Protein AF-A0A699U7Z8-F1 (afdb_monomer_lite)

Structure (mmCIF, N/CA/C/O backbone):
data_AF-A0A699U7Z8-F1
#
_entry.id   AF-A0A699U7Z8-F1
#
loop_
_atom_site.group_PDB
_atom_site.id
_atom_site.type_symbol
_atom_site.label_atom_id
_atom_site.label_alt_id
_atom_site.label_comp_id
_atom_site.label_asym_id
_atom_site.label_entity_id
_atom_site.label_seq_id
_atom_site.pdbx_PDB_ins_code
_atom_site.Cartn_x
_atom_site.Cartn_y
_atom_site.Cartn_z
_atom_site.occupancy
_atom_site.B_iso_or_equiv
_atom_site.auth_seq_id
_atom_site.auth_comp_id
_atom_site.auth_asym_id
_atom_site.auth_atom_id
_atom_site.pdbx_PDB_model_num
ATOM 1 N N . HIS A 1 1 ? 4.179 8.810 2.836 1.00 80.69 1 HIS A N 1
ATOM 2 C CA . HIS A 1 1 ? 3.093 8.204 3.617 1.00 80.69 1 HIS A CA 1
ATOM 3 C C . HIS A 1 1 ? 2.080 7.678 2.625 1.00 80.69 1 HIS A C 1
ATOM 5 O O . HIS A 1 1 ? 2.051 8.159 1.493 1.00 80.69 1 HIS A O 1
ATOM 11 N N . SER A 1 2 ? 1.276 6.717 3.046 1.00 89.12 2 SER A N 1
ATOM 12 C CA . SER A 1 2 ? 0.183 6.155 2.263 1.00 89.12 2 SER A CA 1
ATOM 13 C C . SER A 1 2 ? -1.069 6.125 3.125 1.00 89.12 2 SER A C 1
ATOM 15 O O . SER A 1 2 ? -0.979 5.774 4.296 1.00 89.12 2 SER A O 1
ATOM 17 N N . CYS A 1 3 ? -2.210 6.544 2.578 1.00 92.62 3 CYS A N 1
ATOM 18 C CA . CYS A 1 3 ? -3.470 6.637 3.311 1.00 92.62 3 CYS A CA 1
ATOM 19 C C . CYS A 1 3 ? -4.625 6.153 2.429 1.00 92.62 3 CYS A C 1
ATOM 21 O O . CYS A 1 3 ? -4.744 6.586 1.283 1.00 92.62 3 CYS A O 1
ATOM 23 N N . VAL A 1 4 ? -5.459 5.260 2.961 1.00 94.38 4 VAL A N 1
ATOM 24 C CA . VAL A 1 4 ? -6.633 4.690 2.281 1.00 94.38 4 VAL A CA 1
ATOM 25 C C . VAL A 1 4 ? -7.863 4.746 3.177 1.00 94.38 4 VAL A C 1
ATOM 27 O O . VAL A 1 4 ? -7.756 4.769 4.402 1.00 94.38 4 VAL A O 1
ATOM 30 N N . VAL A 1 5 ? -9.039 4.715 2.553 1.00 94.25 5 VAL A N 1
ATOM 31 C CA . VAL A 1 5 ? -10.313 4.491 3.242 1.00 94.25 5 VAL A CA 1
ATOM 32 C C . VAL A 1 5 ? -10.587 2.988 3.293 1.00 94.25 5 VAL A C 1
ATOM 34 O O . VAL A 1 5 ? -10.509 2.313 2.263 1.00 94.25 5 VAL A O 1
ATOM 37 N N . ILE A 1 6 ? -10.906 2.459 4.474 1.00 93.88 6 ILE A N 1
ATOM 38 C CA . ILE A 1 6 ? -11.304 1.064 4.694 1.00 93.88 6 ILE A CA 1
ATOM 39 C C . ILE A 1 6 ? -12.564 1.052 5.559 1.00 93.88 6 ILE A C 1
ATOM 41 O O . ILE A 1 6 ? -12.511 1.397 6.739 1.00 93.88 6 ILE A O 1
ATOM 45 N N . GLY A 1 7 ? -13.704 0.670 4.975 1.00 90.50 7 GLY A N 1
ATOM 46 C CA . GLY A 1 7 ? -14.997 0.876 5.630 1.00 90.50 7 GLY A CA 1
ATOM 47 C C . GLY A 1 7 ? -15.232 2.372 5.857 1.00 90.50 7 GLY A C 1
ATOM 48 O O . GLY A 1 7 ? -15.160 3.149 4.910 1.00 90.50 7 GLY A O 1
ATOM 49 N N . GLU A 1 8 ? -15.447 2.775 7.109 1.00 89.50 8 GLU A N 1
ATOM 50 C CA . GLU A 1 8 ? -15.551 4.193 7.506 1.00 89.50 8 GLU A CA 1
ATOM 51 C C . GLU A 1 8 ? -14.269 4.735 8.158 1.00 89.50 8 GLU A C 1
ATOM 53 O O . GLU A 1 8 ? -14.247 5.837 8.707 1.00 89.50 8 GLU A O 1
ATOM 58 N N . CYS A 1 9 ? -13.190 3.955 8.121 1.00 93.88 9 CYS A N 1
ATOM 59 C CA . CYS A 1 9 ? -11.928 4.293 8.758 1.00 93.88 9 CYS A CA 1
ATOM 60 C C . CYS A 1 9 ? -10.931 4.848 7.734 1.00 93.88 9 CYS A C 1
ATOM 62 O O . CYS A 1 9 ? -10.865 4.378 6.596 1.00 93.88 9 CYS A O 1
ATOM 64 N N . LEU A 1 10 ? -10.082 5.781 8.163 1.00 96.00 10 LEU A N 1
ATOM 65 C CA . LEU A 1 10 ? -8.832 6.084 7.463 1.00 96.00 10 LEU A CA 1
ATOM 66 C C . LEU A 1 10 ? -7.727 5.200 8.022 1.00 96.00 10 LEU A C 1
ATOM 68 O O . LEU A 1 10 ? -7.583 5.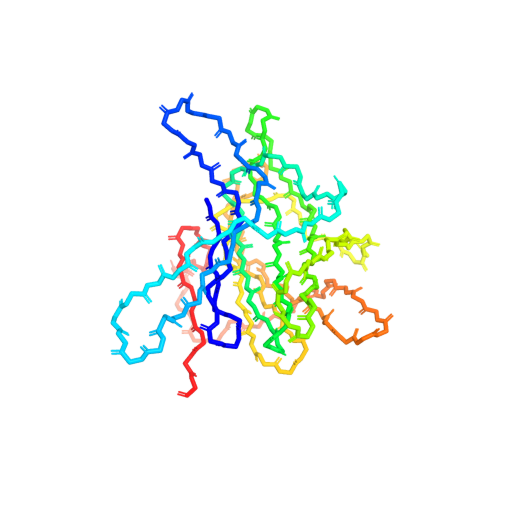106 9.237 1.00 96.00 10 LEU A O 1
ATOM 72 N N . VAL A 1 11 ? -6.930 4.594 7.149 1.00 96.50 11 VAL A N 1
ATOM 73 C CA . VAL A 1 11 ? -5.752 3.813 7.533 1.00 96.50 11 VAL A CA 1
ATOM 74 C C . VAL A 1 11 ? -4.528 4.432 6.886 1.00 96.50 11 VAL A C 1
ATOM 76 O O . VAL A 1 11 ? -4.463 4.551 5.663 1.00 96.50 11 VAL A O 1
ATOM 79 N N . LEU A 1 12 ? -3.570 4.833 7.719 1.00 95.38 12 LEU A N 1
ATOM 80 C CA . LEU A 1 12 ? -2.327 5.474 7.317 1.00 95.38 12 LEU A CA 1
ATOM 81 C C . LEU A 1 12 ? -1.144 4.573 7.656 1.00 95.38 12 LEU A C 1
ATOM 83 O O . LEU A 1 12 ? -1.053 4.056 8.765 1.00 95.38 12 LEU A O 1
ATOM 87 N N . PHE A 1 13 ? -0.217 4.440 6.714 1.00 93.50 13 PHE A N 1
ATOM 88 C CA . PHE A 1 13 ? 1.056 3.765 6.919 1.00 93.50 13 PHE A CA 1
ATOM 89 C C . PHE A 1 13 ? 2.231 4.687 6.591 1.00 93.50 13 PHE A C 1
ATOM 91 O O . PHE A 1 13 ? 2.277 5.324 5.525 1.00 93.50 13 PHE A O 1
ATOM 98 N N . GLY A 1 14 ? 3.192 4.707 7.513 1.00 91.81 14 GLY A N 1
ATOM 99 C CA . GLY A 1 14 ? 4.496 5.327 7.359 1.00 91.81 14 GLY A CA 1
ATOM 100 C C . GLY A 1 14 ? 4.456 6.809 6.990 1.00 91.81 14 GLY A C 1
ATOM 101 O O . GLY A 1 14 ? 3.499 7.541 7.230 1.00 91.81 14 GLY A O 1
ATOM 102 N N . GLY A 1 15 ? 5.530 7.285 6.365 1.00 88.69 15 GLY A N 1
ATOM 103 C CA . GLY A 1 15 ? 5.735 8.711 6.126 1.00 88.69 15 GLY A CA 1
ATOM 104 C C . GLY A 1 15 ? 7.134 9.148 6.497 1.00 88.69 15 GLY A C 1
ATOM 105 O O . GLY A 1 15 ? 8.004 8.317 6.728 1.00 88.69 15 GLY A O 1
ATOM 106 N N . ILE A 1 16 ? 7.345 10.458 6.498 1.00 88.88 16 ILE A N 1
ATOM 107 C CA . ILE A 1 16 ? 8.593 11.074 6.934 1.00 88.88 16 ILE A CA 1
ATOM 108 C C . ILE A 1 16 ? 8.206 12.095 7.995 1.00 88.88 16 ILE A C 1
ATOM 110 O O . ILE A 1 16 ? 7.324 12.920 7.749 1.00 88.88 16 ILE A O 1
ATOM 114 N N . ASN A 1 17 ? 8.817 12.008 9.170 1.00 90.06 17 ASN A N 1
ATOM 115 C CA . ASN A 1 17 ? 8.566 12.955 10.251 1.00 90.06 17 ASN A CA 1
ATOM 116 C C . ASN A 1 17 ? 9.386 14.254 10.070 1.00 90.06 17 ASN A C 1
ATOM 118 O O . ASN A 1 17 ? 10.141 14.421 9.109 1.00 90.06 17 ASN A O 1
ATOM 122 N N . ASN A 1 18 ? 9.259 15.188 11.012 1.00 91.50 18 ASN A N 1
ATOM 123 C CA . ASN A 1 18 ? 9.968 16.473 10.990 1.00 91.50 18 ASN A CA 1
ATOM 124 C C . ASN A 1 18 ? 11.500 16.363 11.124 1.00 91.50 18 ASN A C 1
ATOM 126 O O . ASN A 1 18 ? 12.190 17.350 10.883 1.00 91.50 18 ASN A O 1
ATOM 130 N N . THR A 1 19 ? 12.038 15.195 11.487 1.00 92.38 19 THR A N 1
ATOM 131 C CA . THR A 1 19 ? 13.484 14.933 11.547 1.00 92.38 19 THR A CA 1
ATOM 132 C C . THR A 1 19 ? 14.005 14.194 10.313 1.00 92.38 19 THR A C 1
ATOM 134 O O . THR A 1 19 ? 15.187 13.867 10.243 1.00 92.38 19 THR A O 1
ATOM 137 N N . GLY A 1 20 ? 13.151 13.950 9.313 1.00 86.56 20 GLY A N 1
ATOM 138 C CA . GLY A 1 20 ? 13.533 13.255 8.084 1.00 86.56 20 GLY A CA 1
ATOM 139 C C . GLY A 1 20 ? 13.591 11.731 8.223 1.00 86.56 20 GLY A C 1
ATOM 140 O O . GLY A 1 20 ? 14.066 11.059 7.306 1.00 86.56 20 GLY A O 1
ATOM 141 N N . ILE A 1 21 ? 13.117 11.174 9.341 1.00 87.31 21 ILE A N 1
ATOM 142 C CA . ILE A 1 21 ? 13.110 9.731 9.586 1.00 87.31 21 ILE A CA 1
ATOM 143 C C . ILE A 1 21 ? 11.871 9.117 8.934 1.00 87.31 21 ILE A C 1
ATOM 145 O O . ILE A 1 21 ? 10.747 9.594 9.119 1.00 87.31 21 ILE A O 1
ATOM 149 N N . TYR A 1 22 ? 12.096 8.052 8.164 1.00 87.81 22 TYR A N 1
ATOM 150 C CA . TYR A 1 22 ? 11.025 7.239 7.604 1.00 87.81 22 TYR A CA 1
ATOM 151 C C . TYR A 1 22 ? 10.351 6.436 8.712 1.00 87.81 22 TYR A C 1
ATOM 153 O O . TYR A 1 22 ? 11.016 5.736 9.473 1.00 87.81 22 TYR A O 1
ATOM 161 N N . GLN A 1 23 ? 9.030 6.520 8.766 1.00 90.75 23 GLN A N 1
ATOM 162 C CA . GLN A 1 23 ? 8.205 5.789 9.716 1.00 90.75 23 GLN A CA 1
ATOM 163 C C . GLN A 1 23 ? 7.654 4.508 9.073 1.00 90.75 23 GLN A C 1
ATOM 165 O O . GLN A 1 23 ? 7.421 4.474 7.863 1.00 90.75 23 GLN A O 1
ATOM 170 N N . ASN A 1 24 ? 7.422 3.478 9.883 1.00 90.62 24 ASN A N 1
ATOM 171 C CA . ASN A 1 24 ? 6.740 2.229 9.516 1.00 90.62 24 ASN A CA 1
ATOM 172 C C . ASN A 1 24 ? 5.579 1.906 10.474 1.00 90.62 24 ASN A C 1
ATOM 174 O O . ASN A 1 24 ? 5.150 0.760 10.589 1.00 90.62 24 ASN A O 1
ATOM 178 N N . ASP A 1 25 ? 5.092 2.911 11.196 1.00 92.75 25 ASP A N 1
ATOM 179 C CA . ASP A 1 25 ?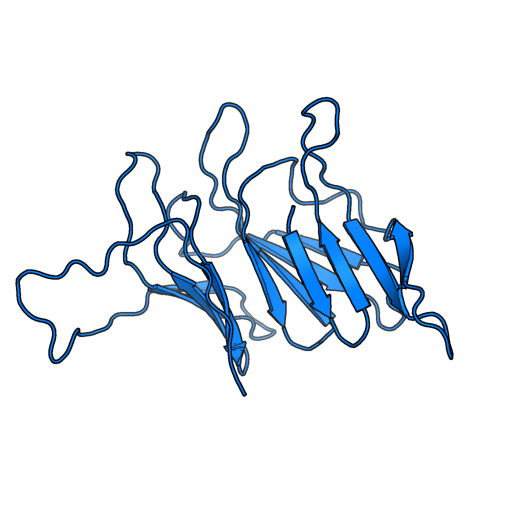 3.918 2.796 12.043 1.00 92.75 25 ASP A CA 1
ATOM 180 C C . ASP A 1 25 ? 2.633 2.787 11.206 1.00 92.75 25 ASP A C 1
ATOM 182 O O . ASP A 1 25 ? 2.575 3.266 10.069 1.00 92.75 25 ASP A O 1
ATOM 186 N N . THR A 1 26 ? 1.586 2.193 11.776 1.00 95.19 26 THR A N 1
ATOM 187 C CA . THR A 1 26 ? 0.252 2.149 11.176 1.00 95.19 26 THR A CA 1
ATOM 188 C C . THR A 1 26 ? -0.724 2.867 12.094 1.00 95.19 26 THR A C 1
ATOM 190 O O . THR A 1 26 ? -0.804 2.569 13.284 1.00 95.19 26 THR A O 1
ATOM 193 N N . TRP A 1 27 ? -1.479 3.805 11.541 1.00 96.56 27 TRP A N 1
ATOM 194 C CA . TRP A 1 27 ? -2.471 4.598 12.254 1.00 96.56 27 TRP A CA 1
ATOM 195 C C . TRP A 1 27 ? -3.853 4.345 11.677 1.00 96.56 27 TRP A C 1
ATOM 197 O O . TRP A 1 27 ? -4.006 4.125 10.475 1.00 96.56 27 TRP A O 1
ATOM 207 N N . ILE A 1 28 ? -4.865 4.424 12.534 1.00 97.12 28 ILE A N 1
ATOM 208 C CA . ILE A 1 28 ? -6.263 4.368 12.126 1.00 97.12 28 ILE A CA 1
ATOM 209 C C . ILE A 1 28 ? -7.021 5.571 12.679 1.00 97.12 28 ILE A C 1
ATOM 211 O O . ILE A 1 28 ? -6.832 5.951 13.837 1.00 97.12 28 ILE A O 1
ATOM 215 N N . ALA A 1 29 ? -7.871 6.168 11.847 1.00 97.06 29 ALA A N 1
ATOM 216 C CA . ALA A 1 29 ? -8.780 7.237 12.229 1.00 97.06 29 ALA A CA 1
ATOM 217 C C . ALA A 1 29 ? -10.227 6.793 12.050 1.00 97.06 29 ALA A C 1
ATOM 219 O O . ALA A 1 29 ? -10.581 6.260 10.997 1.00 97.06 29 ALA A O 1
ATOM 220 N N . GLN A 1 30 ? -11.061 7.056 13.052 1.00 94.50 30 GLN A N 1
ATOM 221 C CA . GLN A 1 30 ? -12.500 6.796 13.002 1.00 94.50 30 GLN A CA 1
ATOM 222 C C . GLN A 1 30 ? -13.275 8.092 13.265 1.00 94.50 30 GLN A C 1
ATOM 224 O O . GLN A 1 30 ? -12.836 8.896 14.096 1.00 94.50 30 GLN A O 1
ATOM 229 N N . PRO A 1 31 ? -14.404 8.328 12.577 1.00 93.38 31 PRO A N 1
ATOM 230 C CA . PRO A 1 31 ? -15.247 9.482 12.855 1.00 93.38 31 PRO A CA 1
ATOM 231 C C . PRO A 1 31 ? -15.860 9.361 14.254 1.00 93.38 31 PRO A C 1
ATOM 233 O O . PRO A 1 31 ? -16.403 8.321 14.625 1.00 93.38 31 PRO A O 1
ATOM 236 N N . ALA A 1 32 ? -15.785 10.431 15.042 1.00 91.69 32 ALA A N 1
ATOM 237 C CA . ALA A 1 32 ? -16.500 10.505 16.308 1.00 91.69 32 ALA A CA 1
ATOM 238 C C . ALA A 1 32 ? -17.988 10.784 16.056 1.00 91.69 32 ALA A C 1
ATOM 240 O O . ALA A 1 32 ? -18.347 11.695 15.304 1.00 91.69 32 ALA A O 1
ATOM 241 N N . THR A 1 33 ? -18.852 10.018 16.722 1.00 90.88 33 THR A N 1
ATOM 242 C CA . THR A 1 33 ? -20.310 10.061 16.558 1.00 90.88 33 THR A CA 1
ATOM 243 C C . THR A 1 33 ? -20.861 11.484 16.648 1.00 90.88 33 THR A C 1
ATOM 245 O O . THR A 1 33 ? -20.605 12.185 17.624 1.00 90.88 33 THR A O 1
ATOM 248 N N . ASN A 1 34 ? -21.662 11.891 15.658 1.00 89.25 34 ASN A N 1
ATOM 249 C CA . ASN A 1 34 ? -22.318 13.206 15.585 1.00 89.25 34 ASN A CA 1
ATOM 250 C C . ASN A 1 34 ? -21.367 14.416 15.622 1.00 89.25 34 ASN A C 1
ATOM 252 O O . ASN A 1 34 ? -21.767 15.510 16.019 1.00 89.25 34 ASN A O 1
ATOM 256 N N . THR A 1 35 ? -20.113 14.248 15.204 1.00 91.94 35 THR A N 1
ATOM 257 C CA . THR A 1 35 ? -19.152 15.351 15.093 1.00 91.94 35 THR A CA 1
ATOM 258 C C . THR A 1 35 ? -18.400 15.283 13.768 1.00 91.94 35 THR A C 1
ATOM 260 O O . THR A 1 35 ? -18.464 14.292 13.047 1.00 91.94 35 THR A O 1
ATOM 263 N N . THR A 1 36 ? -17.638 16.329 13.460 1.00 91.25 36 THR A N 1
ATOM 264 C CA . THR A 1 36 ? -16.689 16.346 12.337 1.00 91.25 36 THR A CA 1
ATOM 265 C C . THR A 1 36 ? -15.282 15.899 12.751 1.00 91.25 36 THR A C 1
ATOM 267 O O . THR A 1 36 ? -14.323 16.132 12.017 1.00 91.25 36 THR A O 1
ATOM 270 N N . LEU A 1 37 ? -15.121 15.333 13.953 1.00 94.81 37 LEU A N 1
ATOM 271 C CA . LEU A 1 37 ? -13.819 14.959 14.497 1.00 94.81 37 LEU A CA 1
ATOM 272 C C . LEU A 1 37 ? -13.411 13.558 14.032 1.00 94.81 37 LEU A C 1
ATOM 274 O O . LEU A 1 37 ? -14.210 12.624 14.061 1.00 94.81 37 LEU A O 1
ATOM 278 N N . LEU A 1 38 ? -12.135 13.413 13.671 1.00 95.06 38 LEU A N 1
ATOM 279 C CA . LEU A 1 38 ? -11.487 12.124 13.443 1.00 95.06 38 LEU A CA 1
ATOM 280 C C . LEU A 1 38 ? -10.623 11.773 14.654 1.00 95.06 38 LEU A C 1
ATOM 282 O O . LEU A 1 38 ? -9.723 12.528 15.025 1.00 95.06 38 LEU A O 1
ATOM 286 N N . LEU A 1 39 ? -10.888 10.617 15.253 1.00 95.69 39 LEU A N 1
ATOM 287 C CA . LEU A 1 39 ? -10.121 10.083 16.371 1.00 95.69 39 LEU A CA 1
ATOM 288 C C . LEU A 1 39 ? -9.013 9.187 15.833 1.00 95.69 39 LEU A C 1
ATOM 290 O O . LEU A 1 39 ? -9.269 8.059 15.414 1.00 95.69 39 LEU A O 1
ATOM 294 N N . TRP A 1 40 ? -7.790 9.710 15.836 1.00 97.25 40 TRP A N 1
ATOM 295 C CA . TRP A 1 40 ? -6.594 8.978 15.434 1.00 97.25 40 TRP A CA 1
ATOM 296 C C . TRP A 1 40 ? -6.037 8.166 16.597 1.00 97.25 40 TRP A C 1
ATOM 298 O O . TRP A 1 40 ? -5.905 8.669 17.713 1.00 97.25 40 TRP A O 1
ATOM 308 N N . ARG A 1 41 ? -5.641 6.927 16.317 1.00 96.94 41 ARG A N 1
ATOM 309 C CA . ARG A 1 41 ? -4.873 6.095 17.244 1.00 96.94 41 ARG A CA 1
ATOM 310 C C . ARG A 1 41 ? -3.849 5.253 16.502 1.00 96.94 41 ARG A C 1
ATOM 312 O O . ARG A 1 41 ? -4.050 4.899 15.338 1.00 96.94 41 ARG A O 1
ATOM 319 N N . LEU A 1 42 ? -2.777 4.905 17.206 1.00 96.75 42 LEU A N 1
ATOM 320 C CA . LEU A 1 42 ? -1.841 3.894 16.740 1.00 96.75 42 LEU A CA 1
ATOM 321 C C . LEU A 1 42 ? -2.584 2.552 16.655 1.00 96.75 42 LEU A C 1
ATOM 323 O O . LEU A 1 42 ? -3.309 2.176 17.583 1.00 96.75 42 LEU A O 1
ATOM 327 N N . LEU A 1 43 ? -2.461 1.869 15.521 1.00 96.56 43 LEU A N 1
ATOM 328 C CA . LEU A 1 43 ? -3.024 0.539 15.336 1.00 96.56 43 LEU A CA 1
ATOM 329 C C . LEU A 1 43 ? -2.078 -0.485 15.964 1.00 96.56 43 LEU A C 1
ATOM 331 O O . LEU A 1 43 ? -0.875 -0.449 15.710 1.00 96.56 43 LEU A O 1
ATOM 335 N N . ASP A 1 44 ? -2.625 -1.408 16.751 1.00 95.50 44 ASP A N 1
ATOM 336 C CA . ASP A 1 44 ? -1.853 -2.540 17.251 1.00 95.50 44 ASP A CA 1
ATOM 337 C C . ASP A 1 44 ? -1.542 -3.488 16.085 1.00 95.50 44 ASP A C 1
ATOM 339 O O . ASP A 1 44 ? -2.450 -4.064 15.478 1.00 95.50 44 ASP A O 1
ATOM 343 N N . VAL A 1 45 ? -0.266 -3.589 15.718 1.00 94.44 45 VAL A N 1
ATOM 344 C CA . VAL A 1 45 ? 0.207 -4.427 14.615 1.00 94.44 45 VAL A CA 1
ATOM 345 C C . VAL A 1 45 ? 1.327 -5.340 15.086 1.00 94.44 45 VAL A C 1
ATOM 347 O O . VAL A 1 45 ? 2.147 -4.972 15.926 1.00 94.44 45 VAL A O 1
ATOM 350 N N . CYS A 1 46 ? 1.380 -6.548 14.521 1.00 84.62 46 CYS A N 1
ATOM 351 C CA . CYS A 1 46 ? 2.457 -7.488 14.816 1.00 84.62 46 CYS A CA 1
ATOM 352 C C . CYS A 1 46 ? 3.845 -6.888 14.485 1.00 84.62 46 CYS A C 1
ATOM 354 O O . CYS A 1 46 ? 3.948 -6.065 13.575 1.00 84.62 46 CYS A O 1
ATOM 356 N N . PRO A 1 47 ? 4.934 -7.347 15.140 1.00 81.69 47 PRO A N 1
ATOM 357 C CA . PRO A 1 47 ? 6.285 -6.815 14.911 1.00 81.69 47 PRO A CA 1
ATOM 358 C C . PRO A 1 47 ? 6.799 -6.959 13.473 1.00 81.69 47 PRO A C 1
ATOM 360 O O . PRO A 1 47 ? 7.694 -6.228 13.056 1.00 81.69 47 PRO A O 1
ATOM 363 N N . LEU A 1 48 ? 6.258 -7.920 12.720 1.00 87.44 48 LEU A N 1
ATOM 364 C CA . LEU A 1 48 ? 6.527 -8.052 11.296 1.00 87.44 48 LEU A CA 1
ATOM 365 C C . LEU A 1 48 ? 5.696 -7.010 10.545 1.00 87.44 48 LEU A C 1
ATOM 367 O O . LEU A 1 48 ? 4.478 -7.140 10.468 1.00 87.44 48 LEU A O 1
ATOM 371 N N . ALA A 1 49 ? 6.361 -6.003 9.988 1.00 86.06 49 ALA A N 1
ATOM 372 C CA . ALA A 1 49 ? 5.754 -4.918 9.227 1.00 86.06 49 ALA A CA 1
ATOM 373 C C . ALA A 1 49 ? 6.660 -4.537 8.043 1.00 86.06 49 ALA A C 1
ATOM 375 O O . ALA A 1 49 ? 7.856 -4.860 8.069 1.00 86.06 49 ALA A O 1
ATOM 376 N N . PRO A 1 50 ? 6.128 -3.839 7.021 1.00 87.56 50 PRO A N 1
ATOM 377 C CA . PRO A 1 50 ? 6.953 -3.327 5.941 1.00 87.56 50 PRO A CA 1
ATOM 378 C C . PRO A 1 50 ? 8.057 -2.421 6.513 1.00 87.56 50 PRO A C 1
ATOM 380 O O . PRO A 1 50 ? 7.801 -1.673 7.467 1.00 87.56 50 PRO A O 1
ATOM 383 N N . PRO A 1 51 ? 9.294 -2.478 5.996 1.00 83.12 51 PRO A N 1
ATOM 384 C CA . PRO A 1 51 ? 10.360 -1.646 6.534 1.00 83.12 51 PRO A CA 1
ATOM 385 C C . PRO A 1 51 ? 10.165 -0.155 6.195 1.00 83.12 51 PRO A C 1
ATOM 387 O O . PRO A 1 51 ? 9.290 0.244 5.428 1.00 83.12 51 PRO A O 1
ATOM 390 N N . THR A 1 52 ? 10.975 0.704 6.813 1.00 73.00 52 THR A N 1
ATOM 391 C CA . THR A 1 52 ? 10.827 2.165 6.757 1.00 73.00 52 THR A CA 1
ATOM 392 C C . THR A 1 52 ? 11.260 2.746 5.408 1.00 73.00 52 THR A C 1
ATOM 394 O O . THR A 1 52 ? 12.425 3.094 5.200 1.00 73.00 52 THR A O 1
ATOM 397 N N . TYR A 1 53 ? 10.312 2.901 4.481 1.00 74.25 53 TYR A N 1
ATOM 398 C CA . TYR A 1 53 ? 10.595 3.376 3.123 1.00 74.25 53 TYR A CA 1
ATOM 399 C C . TYR A 1 53 ? 9.674 4.510 2.656 1.00 74.25 53 TYR A C 1
ATOM 401 O O . TYR A 1 53 ? 8.593 4.754 3.191 1.00 74.25 53 TYR A O 1
ATOM 409 N N . GLY A 1 54 ? 10.122 5.242 1.636 1.00 67.81 54 GLY A N 1
ATOM 410 C CA . GLY A 1 54 ? 9.389 6.338 1.007 1.00 67.81 54 GLY A CA 1
ATOM 411 C C . GLY A 1 54 ? 8.735 5.945 -0.315 1.00 67.81 54 GLY A C 1
ATOM 412 O O . GLY A 1 54 ? 9.002 4.888 -0.875 1.00 67.81 54 GLY A O 1
ATOM 413 N N . ALA A 1 55 ? 7.913 6.847 -0.860 1.00 61.31 55 ALA A N 1
ATOM 414 C CA . ALA A 1 55 ? 7.367 6.771 -2.224 1.00 61.31 55 ALA A CA 1
ATOM 415 C C . ALA A 1 55 ? 6.627 5.465 -2.595 1.00 61.31 55 ALA A C 1
ATOM 417 O O . ALA A 1 55 ? 6.563 5.112 -3.774 1.00 61.31 55 ALA A O 1
ATOM 418 N N . HIS A 1 56 ? 6.081 4.767 -1.601 1.00 73.62 56 HIS A N 1
ATOM 419 C CA . HIS A 1 56 ? 5.194 3.624 -1.778 1.00 73.62 56 HIS A CA 1
ATOM 420 C C . HIS A 1 56 ? 3.775 4.099 -2.139 1.00 73.62 56 HIS A C 1
ATOM 422 O O . HIS A 1 56 ? 3.331 5.154 -1.671 1.00 73.62 56 HIS A O 1
ATOM 428 N N . ALA A 1 57 ? 3.078 3.329 -2.975 1.00 82.06 57 ALA A N 1
ATOM 429 C CA . ALA A 1 57 ? 1.669 3.548 -3.294 1.00 82.06 57 ALA A CA 1
ATOM 430 C C . ALA A 1 57 ? 0.815 2.478 -2.609 1.00 82.06 57 ALA A C 1
ATOM 432 O O . ALA A 1 57 ? 1.233 1.324 -2.481 1.00 82.06 57 ALA A O 1
ATOM 433 N N . CYS A 1 58 ? -0.390 2.860 -2.191 1.00 90.44 58 CYS A N 1
ATOM 434 C CA . CYS A 1 58 ? -1.314 1.974 -1.504 1.00 90.44 58 CYS A CA 1
ATOM 435 C C . CYS A 1 58 ? -2.695 1.964 -2.149 1.00 90.44 58 CYS A C 1
ATOM 437 O O . CYS A 1 58 ? -3.120 2.939 -2.767 1.00 90.44 58 CYS A O 1
ATOM 439 N N . SER A 1 59 ? -3.428 0.883 -1.922 1.00 92.12 59 SER A N 1
ATOM 440 C CA . SER A 1 59 ? -4.853 0.811 -2.223 1.00 92.12 59 SER A CA 1
ATOM 441 C C . SER A 1 59 ? -5.570 -0.004 -1.156 1.00 92.12 59 SER A C 1
ATOM 443 O O . SER A 1 59 ? -4.949 -0.826 -0.481 1.00 92.12 59 SER A O 1
ATOM 445 N N . SER A 1 60 ? -6.867 0.220 -0.988 1.00 91.69 60 SER A N 1
ATOM 446 C CA . SER A 1 60 ? -7.717 -0.639 -0.173 1.00 91.69 60 SER A CA 1
ATOM 447 C C . SER A 1 60 ? -8.581 -1.523 -1.053 1.00 91.69 60 SER A C 1
ATOM 449 O O . SER A 1 60 ? -8.912 -1.185 -2.188 1.00 91.69 60 SER A O 1
ATOM 451 N N . PHE A 1 61 ? -8.946 -2.675 -0.516 1.00 87.94 61 PHE A N 1
ATOM 452 C CA . PHE A 1 61 ? -9.906 -3.580 -1.125 1.00 87.94 61 PHE A CA 1
ATOM 453 C C . PHE A 1 61 ? -10.744 -4.228 -0.024 1.00 87.94 61 PHE A C 1
ATOM 455 O O . PHE A 1 61 ? -10.373 -4.157 1.145 1.00 87.94 61 PHE A O 1
ATOM 462 N N . ASP A 1 62 ? -11.908 -4.765 -0.405 1.00 85.69 62 ASP A N 1
ATOM 463 C CA . ASP A 1 62 ? -12.859 -5.516 0.437 1.00 85.69 62 ASP A CA 1
ATOM 464 C C . ASP A 1 62 ? -13.243 -4.933 1.811 1.00 85.69 62 ASP A C 1
ATOM 466 O O . ASP A 1 62 ? -13.759 -5.648 2.670 1.00 85.69 62 ASP A O 1
ATOM 470 N N . ASN A 1 63 ? -13.044 -3.627 2.008 1.00 87.88 63 ASN A N 1
ATOM 471 C CA . ASN A 1 63 ? -13.302 -2.912 3.259 1.00 87.88 63 ASN A CA 1
ATOM 472 C C . ASN A 1 63 ? -12.586 -3.492 4.489 1.00 87.88 63 ASN A C 1
ATOM 474 O O . ASN A 1 63 ? -12.985 -3.190 5.614 1.00 87.88 63 ASN A O 1
ATOM 478 N N . ARG A 1 64 ? -11.527 -4.295 4.309 1.00 90.44 64 ARG A N 1
ATOM 479 C CA . ARG A 1 64 ? -10.761 -4.877 5.426 1.00 90.44 64 ARG A CA 1
ATOM 480 C C . ARG A 1 64 ? -9.261 -4.911 5.203 1.00 90.44 64 ARG A C 1
ATOM 482 O O . ARG A 1 64 ? -8.518 -5.113 6.166 1.00 90.44 64 ARG A O 1
ATOM 489 N N . ARG A 1 65 ? -8.802 -4.741 3.964 1.00 92.56 65 ARG A N 1
ATOM 490 C CA . ARG A 1 65 ? -7.392 -4.912 3.627 1.00 92.56 65 ARG A CA 1
ATOM 491 C C . ARG A 1 65 ? -6.804 -3.699 2.927 1.00 92.56 65 ARG A C 1
ATOM 493 O O . ARG A 1 65 ? -7.434 -3.070 2.077 1.00 92.56 65 ARG A O 1
ATOM 500 N N . MET A 1 66 ? -5.562 -3.396 3.289 1.00 93.75 66 MET A N 1
ATOM 501 C CA . MET A 1 66 ? -4.711 -2.420 2.610 1.00 93.75 66 MET A CA 1
ATOM 502 C C . MET A 1 66 ? -3.591 -3.179 1.915 1.00 93.75 66 MET A C 1
ATOM 504 O O . MET A 1 66 ? -2.944 -4.018 2.531 1.00 93.75 66 MET A O 1
ATOM 508 N N . ILE A 1 67 ? -3.340 -2.868 0.651 1.00 92.88 67 ILE A N 1
ATOM 509 C CA . ILE A 1 67 ? -2.142 -3.300 -0.059 1.00 92.88 67 ILE A CA 1
ATOM 510 C C . ILE A 1 67 ? -1.186 -2.123 -0.195 1.00 92.88 67 ILE A C 1
ATOM 512 O O . ILE A 1 67 ? -1.603 -1.010 -0.521 1.00 92.88 67 ILE A O 1
ATOM 516 N N . ILE A 1 68 ? 0.095 -2.391 0.027 1.00 92.12 68 ILE A N 1
ATOM 517 C CA . ILE A 1 68 ? 1.207 -1.495 -0.264 1.00 92.12 68 ILE A CA 1
ATOM 518 C C . ILE A 1 68 ? 2.159 -2.230 -1.196 1.00 92.12 68 ILE A C 1
ATOM 520 O O . ILE A 1 68 ? 2.484 -3.398 -0.981 1.00 92.12 68 ILE A O 1
ATOM 524 N N . HIS A 1 69 ? 2.608 -1.539 -2.234 1.00 91.31 69 HIS A N 1
ATOM 525 C CA . HIS A 1 69 ? 3.795 -1.944 -2.970 1.00 91.31 69 HIS A CA 1
ATOM 526 C C . HIS A 1 69 ? 4.911 -0.961 -2.614 1.00 91.31 69 HIS A C 1
ATOM 528 O O . HIS A 1 69 ? 4.654 0.233 -2.422 1.00 91.31 69 HIS A O 1
ATOM 534 N N . GLU A 1 70 ? 6.133 -1.457 -2.451 1.00 83.62 70 GLU A N 1
ATOM 535 C CA . GLU A 1 70 ? 7.240 -0.624 -1.999 1.00 83.62 70 GLU A CA 1
ATOM 536 C C . GLU A 1 70 ? 7.732 0.341 -3.079 1.00 83.62 70 GLU A C 1
ATOM 538 O O . GLU A 1 70 ? 7.577 0.122 -4.281 1.00 83.62 70 GLU A O 1
ATOM 543 N N . GLY A 1 71 ? 8.309 1.455 -2.635 1.00 80.94 71 GLY A N 1
ATOM 544 C CA . GLY A 1 71 ? 8.808 2.514 -3.505 1.00 80.94 71 GLY A CA 1
ATOM 545 C C . GLY A 1 71 ? 10.322 2.644 -3.437 1.00 80.94 71 GLY A C 1
ATOM 546 O O . GLY A 1 71 ? 11.068 1.916 -4.087 1.00 80.94 71 GLY A O 1
ATOM 547 N N . ILE A 1 72 ? 10.780 3.633 -2.672 1.00 81.00 72 ILE A N 1
ATOM 548 C CA . ILE A 1 72 ? 12.187 4.010 -2.536 1.00 81.00 72 ILE A CA 1
ATOM 549 C C . ILE A 1 72 ? 12.629 3.786 -1.091 1.00 81.00 72 ILE A C 1
ATOM 551 O O . ILE A 1 72 ? 12.212 4.513 -0.188 1.00 81.00 72 ILE A O 1
ATOM 555 N N . GLY A 1 73 ? 13.525 2.825 -0.889 1.00 78.19 73 GLY A N 1
ATOM 556 C CA . GLY A 1 73 ? 14.241 2.629 0.362 1.00 78.19 73 GLY A CA 1
ATOM 557 C C . GLY A 1 73 ? 15.550 3.406 0.450 1.00 78.19 73 GLY A C 1
ATOM 558 O O . GLY A 1 73 ? 15.955 4.100 -0.483 1.00 78.19 73 GLY A O 1
ATOM 559 N N . LEU A 1 74 ? 16.240 3.306 1.585 1.00 75.25 74 LEU A N 1
ATOM 560 C CA . LEU A 1 74 ? 17.562 3.908 1.785 1.00 75.25 74 LEU A CA 1
ATOM 561 C C . LEU A 1 74 ? 18.669 3.029 1.165 1.00 75.25 74 LEU A C 1
ATOM 563 O O . LEU A 1 74 ? 18.582 1.809 1.280 1.00 75.25 74 LEU A O 1
ATOM 567 N N . PRO A 1 75 ? 19.712 3.601 0.524 1.00 78.31 75 PRO A N 1
ATOM 568 C CA . PRO A 1 75 ? 19.972 5.017 0.250 1.00 78.31 75 PRO A CA 1
ATOM 569 C C . PRO A 1 75 ? 19.494 5.435 -1.160 1.00 78.31 75 PRO A C 1
ATOM 571 O O . PRO A 1 75 ? 20.291 5.847 -1.996 1.00 78.31 75 PRO A O 1
ATOM 574 N N . ARG A 1 76 ? 18.180 5.381 -1.423 1.00 77.19 76 ARG A N 1
ATOM 575 C CA . ARG A 1 76 ? 17.498 5.563 -2.729 1.00 77.19 76 ARG A CA 1
ATOM 576 C C . ARG A 1 76 ? 17.436 4.316 -3.619 1.00 77.19 76 ARG A C 1
ATOM 578 O O . ARG A 1 76 ? 17.332 4.430 -4.840 1.00 77.19 76 ARG A O 1
ATOM 585 N N . MET A 1 77 ? 17.460 3.131 -3.017 1.00 84.62 77 MET A N 1
ATOM 586 C CA . MET A 1 77 ? 17.206 1.883 -3.735 1.00 84.62 77 MET A CA 1
ATOM 587 C C . MET A 1 77 ? 15.710 1.752 -4.012 1.00 84.62 77 MET A C 1
ATOM 589 O O . MET A 1 77 ? 14.906 1.956 -3.107 1.00 84.62 77 MET A O 1
ATOM 593 N N . ARG A 1 78 ? 15.319 1.423 -5.247 1.00 87.44 78 ARG A N 1
ATOM 594 C CA . ARG A 1 78 ? 13.921 1.064 -5.507 1.00 87.44 78 ARG A CA 1
ATOM 595 C C . ARG A 1 78 ? 13.689 -0.364 -5.065 1.00 87.44 78 ARG A C 1
ATOM 597 O O . ARG A 1 78 ? 14.567 -1.210 -5.215 1.00 87.44 78 ARG A O 1
ATOM 604 N N . LEU A 1 79 ? 12.507 -0.594 -4.533 1.00 88.19 79 LEU A N 1
ATOM 605 C CA . LEU A 1 79 ? 12.092 -1.858 -3.957 1.00 88.19 79 LEU A CA 1
ATOM 606 C C . LEU A 1 79 ? 10.920 -2.420 -4.755 1.00 88.19 79 LEU A C 1
ATOM 608 O O . LEU A 1 79 ? 10.343 -1.737 -5.603 1.00 88.19 79 LEU A O 1
ATOM 612 N N . ASN A 1 80 ? 10.610 -3.685 -4.514 1.00 90.44 80 ASN A N 1
ATOM 613 C CA . ASN A 1 80 ? 9.512 -4.391 -5.164 1.00 90.44 80 ASN A CA 1
ATOM 614 C C . ASN A 1 80 ? 8.754 -5.319 -4.208 1.00 90.44 80 ASN A C 1
ATOM 616 O O . ASN A 1 80 ? 7.996 -6.183 -4.657 1.00 90.44 80 ASN A O 1
ATOM 620 N N . ASP A 1 81 ? 8.929 -5.149 -2.898 1.00 90.50 81 ASP A N 1
ATOM 621 C CA . ASP A 1 81 ? 8.140 -5.905 -1.938 1.00 90.50 81 ASP A CA 1
ATOM 622 C C . ASP A 1 81 ? 6.672 -5.485 -2.017 1.00 90.50 81 ASP A C 1
ATOM 624 O O . ASP A 1 81 ? 6.320 -4.340 -2.305 1.00 90.50 81 ASP A O 1
ATOM 628 N N . THR A 1 82 ? 5.795 -6.452 -1.786 1.00 92.19 82 THR A N 1
ATOM 629 C CA . THR A 1 82 ? 4.354 -6.228 -1.708 1.00 92.19 82 THR A CA 1
ATOM 630 C C . THR A 1 82 ? 3.892 -6.685 -0.343 1.00 92.19 82 THR A C 1
ATOM 632 O O . THR A 1 82 ? 4.181 -7.810 0.061 1.00 92.19 82 THR A O 1
ATOM 635 N N . TRP A 1 83 ? 3.166 -5.824 0.352 1.00 92.50 83 TRP A N 1
ATOM 636 C CA . TRP A 1 83 ? 2.677 -6.073 1.696 1.00 92.50 83 TRP A CA 1
ATOM 637 C C . TRP A 1 83 ? 1.171 -5.876 1.752 1.00 92.50 83 TRP A C 1
ATOM 639 O O . TRP A 1 83 ? 0.625 -4.965 1.129 1.00 92.50 83 TRP A O 1
ATOM 649 N N . VAL A 1 84 ? 0.496 -6.734 2.509 1.00 92.81 84 VAL A N 1
ATOM 650 C CA . VAL A 1 84 ? -0.946 -6.651 2.732 1.00 92.81 84 VAL A CA 1
ATOM 651 C C . VAL A 1 84 ? -1.209 -6.575 4.228 1.00 92.81 84 VAL A C 1
ATOM 653 O O . VAL A 1 84 ? -0.806 -7.463 4.975 1.00 92.81 84 VAL A O 1
ATOM 656 N N . LEU A 1 85 ? -1.890 -5.519 4.661 1.00 94.12 85 LEU A N 1
ATOM 657 C CA . LEU A 1 85 ? -2.425 -5.394 6.010 1.00 94.12 85 LEU A CA 1
ATOM 658 C C . LEU A 1 85 ? -3.821 -5.995 6.042 1.00 94.12 85 LEU A C 1
ATOM 660 O O . LEU A 1 85 ? -4.694 -5.593 5.272 1.00 94.12 85 LEU A O 1
ATOM 664 N N . HIS A 1 86 ? -4.031 -6.917 6.969 1.00 93.56 86 HIS A N 1
ATOM 665 C CA . HIS A 1 86 ? -5.332 -7.471 7.302 1.00 93.56 86 HIS A CA 1
ATOM 666 C C . HIS A 1 86 ? -5.823 -6.832 8.597 1.00 93.56 86 HIS A C 1
ATOM 668 O O . HIS A 1 86 ? -5.176 -6.981 9.631 1.00 93.56 86 HIS A O 1
ATOM 674 N N . LEU A 1 87 ? -6.951 -6.121 8.546 1.00 94.81 87 LEU A N 1
ATOM 675 C CA . LEU A 1 87 ? -7.576 -5.558 9.740 1.00 94.81 87 LEU A CA 1
ATOM 676 C C . LEU A 1 87 ? -8.520 -6.567 10.394 1.00 94.81 87 LEU A C 1
ATOM 678 O O . LEU A 1 87 ? -9.242 -7.310 9.725 1.00 94.81 87 LEU A O 1
ATOM 682 N N . SER A 1 88 ? -8.531 -6.542 11.721 1.00 94.31 88 SER A N 1
ATOM 683 C CA . SER A 1 88 ? -9.532 -7.220 12.544 1.00 94.31 88 SER A CA 1
ATOM 684 C C . SER A 1 88 ? -10.945 -6.667 12.327 1.00 94.31 88 SER A C 1
ATOM 686 O O . SER A 1 88 ? -11.119 -5.519 11.922 1.00 94.31 88 SER A O 1
ATOM 688 N N . ASP A 1 89 ? -11.968 -7.467 12.647 1.00 91.44 89 ASP A N 1
ATOM 689 C CA . ASP A 1 89 ? -13.387 -7.084 12.527 1.00 91.44 89 ASP A CA 1
ATOM 690 C C . ASP A 1 89 ? -13.748 -5.802 13.280 1.00 91.44 89 ASP A C 1
ATOM 692 O O . ASP A 1 89 ? -14.567 -5.012 12.821 1.00 91.44 89 ASP A O 1
ATOM 696 N N . ASN A 1 90 ? -13.136 -5.600 14.445 1.00 92.12 90 ASN A N 1
ATOM 697 C CA . ASN A 1 90 ? -13.357 -4.433 15.292 1.00 92.12 90 ASN A CA 1
ATOM 698 C C . ASN A 1 90 ? -12.354 -3.302 15.019 1.00 92.12 90 ASN A C 1
ATOM 700 O O . ASN A 1 90 ? -12.352 -2.303 15.735 1.00 92.12 90 ASN A O 1
ATOM 704 N N . PHE A 1 91 ? -11.497 -3.462 14.007 1.00 93.06 91 PHE A N 1
ATOM 705 C CA . PHE A 1 91 ? -10.426 -2.542 13.641 1.00 93.06 91 PHE A CA 1
ATOM 706 C C . PHE A 1 91 ? -9.398 -2.272 14.751 1.00 93.06 91 PHE A C 1
ATOM 708 O O . PHE A 1 91 ? -8.569 -1.376 14.601 1.00 93.06 91 PHE A O 1
ATOM 715 N N . CYS A 1 92 ? -9.414 -2.999 15.873 1.00 93.00 92 CYS A N 1
ATOM 716 C CA . CYS A 1 92 ? -8.538 -2.730 17.016 1.00 93.00 92 CYS A CA 1
ATOM 717 C C . CYS A 1 92 ? -7.080 -3.096 16.726 1.00 93.00 92 CYS A C 1
ATOM 719 O O . CYS A 1 92 ? -6.189 -2.351 17.132 1.00 93.00 92 CYS A O 1
ATOM 721 N N . PHE A 1 93 ? -6.865 -4.182 15.982 1.00 94.94 93 PHE A N 1
ATOM 722 C CA . PHE A 1 93 ? -5.550 -4.678 15.581 1.00 94.94 93 PHE A CA 1
ATOM 723 C C . PHE A 1 93 ? -5.478 -4.995 14.080 1.00 94.94 93 PHE A C 1
ATOM 725 O O . PHE A 1 93 ? -6.510 -5.119 13.406 1.00 94.94 93 PHE A O 1
ATOM 732 N N . GLY A 1 94 ? -4.262 -5.161 13.565 1.00 95.06 94 GLY A N 1
ATOM 733 C CA . GLY A 1 94 ? -4.008 -5.634 12.209 1.00 95.06 94 GLY A CA 1
ATOM 734 C C . GLY A 1 94 ? -2.746 -6.488 12.089 1.00 95.06 94 GLY A C 1
ATOM 735 O O . GLY A 1 94 ? -1.874 -6.487 12.955 1.00 95.06 94 GLY A O 1
ATOM 736 N N . THR A 1 95 ? -2.642 -7.232 10.995 1.00 95.25 95 THR A N 1
ATOM 737 C CA . THR A 1 95 ? -1.482 -8.085 10.710 1.00 95.25 95 THR A CA 1
ATOM 738 C C . THR A 1 95 ? -0.965 -7.810 9.309 1.00 95.25 95 THR A C 1
ATOM 740 O O . THR A 1 95 ? -1.713 -7.888 8.334 1.00 95.25 95 THR A O 1
ATOM 743 N N . TRP A 1 96 ? 0.320 -7.476 9.214 1.00 94.06 96 TRP A N 1
ATOM 744 C CA . TRP A 1 96 ? 1.013 -7.332 7.942 1.00 94.06 96 TRP A CA 1
ATOM 745 C C . TRP A 1 96 ? 1.517 -8.688 7.453 1.00 94.06 96 TRP A C 1
ATOM 747 O O . TRP A 1 96 ? 2.126 -9.455 8.197 1.00 94.06 96 TRP A O 1
ATOM 757 N N . HIS A 1 97 ? 1.304 -8.952 6.169 1.00 91.12 97 HIS A N 1
ATOM 758 C CA . HIS A 1 97 ? 1.817 -10.121 5.474 1.00 91.12 97 HIS A CA 1
ATOM 759 C C . HIS A 1 97 ? 2.620 -9.679 4.255 1.00 91.12 97 HIS A C 1
ATOM 761 O O . HIS A 1 97 ? 2.109 -8.948 3.403 1.00 91.12 97 HIS A O 1
ATOM 767 N N . GLN A 1 98 ? 3.866 -10.143 4.153 1.00 90.69 98 GLN A N 1
ATOM 768 C CA . GLN A 1 98 ? 4.645 -9.988 2.930 1.00 90.69 98 GLN A CA 1
ATOM 769 C C . GLN A 1 98 ? 4.158 -11.002 1.895 1.00 90.69 98 GLN A C 1
ATOM 771 O O . GLN A 1 98 ? 4.052 -12.200 2.161 1.00 90.69 98 GLN A O 1
ATOM 776 N N . SER A 1 99 ? 3.875 -10.519 0.694 1.00 88.88 99 SER A N 1
ATOM 777 C CA . SER A 1 99 ? 3.476 -11.333 -0.443 1.00 88.88 99 SER A CA 1
ATOM 778 C C . SER A 1 99 ? 4.714 -11.812 -1.201 1.00 88.88 99 SER A C 1
ATOM 780 O O . SER A 1 99 ? 5.304 -11.068 -1.982 1.00 88.88 99 SER A O 1
ATOM 782 N N . LEU A 1 100 ? 5.086 -13.076 -1.000 1.00 86.69 100 LEU A N 1
ATOM 783 C CA . LEU A 1 100 ? 6.234 -13.728 -1.644 1.00 86.69 100 LEU A CA 1
ATOM 784 C C . LEU A 1 100 ? 5.823 -14.424 -2.949 1.00 86.69 100 LEU A C 1
ATOM 786 O O . LEU A 1 100 ? 5.861 -15.647 -3.073 1.00 86.69 100 LEU A O 1
ATOM 790 N N . THR A 1 101 ? 5.349 -13.645 -3.914 1.00 82.50 101 THR A N 1
ATOM 791 C CA . THR A 1 101 ? 4.710 -14.173 -5.130 1.00 82.50 101 THR A CA 1
ATOM 792 C C . THR A 1 101 ? 5.614 -14.056 -6.336 1.00 82.50 101 THR A C 1
ATOM 794 O O . THR A 1 101 ? 6.409 -13.131 -6.398 1.00 82.50 101 THR A O 1
ATOM 797 N N . TYR A 1 102 ? 5.430 -14.913 -7.338 1.00 81.81 102 TYR A N 1
ATOM 798 C CA . TYR A 1 102 ? 6.070 -14.751 -8.642 1.00 81.81 102 TYR A CA 1
ATOM 799 C C . TYR A 1 102 ? 5.027 -14.730 -9.769 1.00 81.81 102 TYR A C 1
ATOM 801 O O . TYR A 1 102 ? 4.077 -15.517 -9.725 1.00 81.81 102 TYR A O 1
ATOM 809 N N . PRO A 1 103 ? 5.203 -13.873 -10.792 1.00 88.31 103 PRO A N 1
ATOM 810 C CA . PRO A 1 103 ? 6.237 -12.834 -10.908 1.00 88.31 103 PRO A CA 1
ATOM 811 C C . PRO A 1 103 ? 6.056 -11.687 -9.887 1.00 88.31 103 PRO A C 1
ATOM 813 O O . PRO A 1 103 ? 5.023 -11.589 -9.231 1.00 88.31 103 PRO A O 1
ATOM 816 N N . VAL A 1 104 ? 7.069 -10.825 -9.761 1.00 89.38 104 VAL A N 1
ATOM 817 C CA . VAL A 1 104 ? 7.021 -9.557 -9.005 1.00 89.38 104 VAL A CA 1
ATOM 818 C C . VAL A 1 104 ? 7.297 -8.413 -9.989 1.00 89.38 104 VAL A C 1
ATOM 820 O O . VAL A 1 104 ? 8.137 -8.597 -10.877 1.00 89.38 104 VAL A O 1
ATOM 823 N N . PRO A 1 105 ? 6.640 -7.242 -9.870 1.00 92.19 105 PRO A N 1
ATOM 824 C CA . PRO A 1 105 ? 7.016 -6.055 -10.622 1.00 92.19 105 PRO A CA 1
ATOM 825 C C . PRO A 1 105 ? 8.507 -5.745 -10.452 1.00 92.19 105 PRO A C 1
ATOM 827 O O . PRO A 1 105 ? 9.096 -5.966 -9.390 1.00 92.19 105 PRO A O 1
ATOM 830 N N . SER A 1 106 ? 9.138 -5.215 -11.499 1.00 92.25 106 SER A N 1
ATOM 831 C CA . SER A 1 106 ? 10.507 -4.709 -11.365 1.00 92.25 106 SER A CA 1
ATOM 832 C C . SER A 1 106 ? 10.555 -3.556 -10.349 1.00 92.25 106 SER A C 1
ATOM 834 O O . SER A 1 106 ? 9.595 -2.780 -10.293 1.00 92.25 106 SER A O 1
ATOM 836 N N . PRO A 1 107 ? 11.648 -3.401 -9.575 1.00 92.38 107 PRO A N 1
ATOM 837 C CA . PR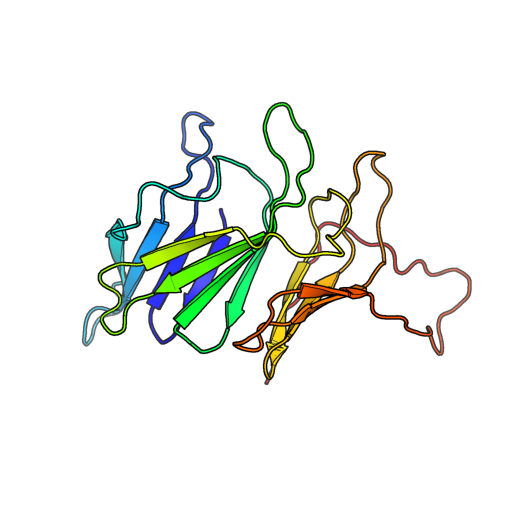O A 1 107 ? 11.753 -2.336 -8.582 1.00 92.38 107 PRO A CA 1
ATOM 838 C C . PRO A 1 107 ? 11.546 -0.943 -9.180 1.00 92.38 107 PRO A C 1
ATOM 840 O O . PRO A 1 107 ? 12.207 -0.564 -10.153 1.00 92.38 107 PRO A O 1
ATOM 843 N N . ARG A 1 108 ? 10.614 -0.176 -8.604 1.00 91.56 108 ARG A N 1
ATOM 844 C CA . ARG A 1 108 ? 10.112 1.075 -9.194 1.00 91.56 108 ARG A CA 1
ATOM 845 C C . ARG A 1 108 ? 9.602 2.071 -8.154 1.00 91.56 108 ARG A C 1
ATOM 847 O O . ARG A 1 108 ? 9.395 1.746 -6.998 1.00 91.56 108 ARG A O 1
ATOM 854 N N . SER A 1 109 ? 9.391 3.314 -8.578 1.00 90.19 109 SER A N 1
ATOM 855 C CA . SER A 1 109 ? 8.846 4.398 -7.745 1.00 90.19 109 SER A CA 1
ATOM 856 C C . SER A 1 109 ? 7.945 5.331 -8.551 1.00 90.19 109 SER A C 1
ATOM 858 O O . SER A 1 109 ? 8.180 5.497 -9.748 1.00 90.19 109 SER A O 1
ATOM 860 N N . GLY A 1 110 ? 6.983 6.008 -7.918 1.00 87.06 110 GLY A N 1
ATOM 861 C CA . GLY A 1 110 ? 6.126 6.996 -8.600 1.00 87.06 110 GLY A CA 1
ATOM 862 C C . GLY A 1 110 ? 5.145 6.389 -9.613 1.00 87.06 110 GLY A C 1
ATOM 863 O O . GLY A 1 110 ? 4.739 7.066 -10.562 1.00 87.06 110 GLY A O 1
ATOM 864 N N . TYR A 1 111 ? 4.836 5.106 -9.436 1.00 90.00 111 TYR A N 1
ATOM 865 C CA . TYR A 1 111 ? 3.748 4.387 -10.094 1.00 90.00 111 TYR A CA 1
ATOM 866 C C . TYR A 1 111 ? 2.428 4.642 -9.357 1.00 90.00 111 TYR A C 1
ATOM 868 O O . TYR A 1 111 ? 2.420 5.184 -8.250 1.00 90.00 111 TYR A O 1
ATOM 876 N N . THR A 1 112 ? 1.322 4.219 -9.959 1.00 90.56 112 THR A N 1
ATOM 877 C CA . THR A 1 112 ? 0.012 4.185 -9.296 1.00 90.56 112 THR A CA 1
ATOM 878 C C . THR A 1 112 ? -0.359 2.770 -8.891 1.00 90.56 112 THR A C 1
ATOM 880 O O . THR A 1 112 ? 0.050 1.813 -9.547 1.00 90.56 112 THR A O 1
ATOM 883 N N . LEU A 1 113 ? -1.112 2.652 -7.796 1.00 92.69 113 LEU A N 1
ATOM 884 C CA . LEU A 1 113 ? -1.689 1.404 -7.311 1.00 92.69 113 LEU A CA 1
ATOM 885 C C . LEU A 1 113 ? -3.177 1.639 -7.030 1.00 92.69 113 LEU A C 1
ATOM 887 O O . LEU A 1 113 ? -3.519 2.436 -6.159 1.00 92.69 113 LEU A O 1
ATOM 891 N N . THR A 1 114 ? -4.063 0.980 -7.772 1.00 92.19 114 THR A N 1
ATOM 892 C CA . THR A 1 114 ? -5.499 1.294 -7.759 1.00 92.19 114 THR A CA 1
ATOM 893 C C . THR A 1 114 ? -6.333 0.025 -7.784 1.00 92.19 114 THR A C 1
ATOM 895 O O . THR A 1 114 ? -6.221 -0.779 -8.704 1.00 92.19 114 THR A O 1
ATOM 898 N N . TYR A 1 115 ? -7.207 -0.156 -6.799 1.00 92.00 115 TYR A N 1
ATOM 899 C CA . TYR A 1 115 ? -8.218 -1.205 -6.822 1.00 92.00 115 TYR A CA 1
ATOM 900 C C . TYR A 1 115 ? -9.214 -0.972 -7.967 1.00 92.00 115 TYR A C 1
ATOM 902 O O . TYR A 1 115 ? -9.804 0.100 -8.076 1.00 92.00 115 TYR A O 1
ATOM 910 N N . ILE A 1 116 ? -9.382 -1.982 -8.823 1.00 91.44 116 ILE A N 1
ATOM 911 C CA . ILE A 1 116 ? -10.226 -1.937 -10.030 1.00 91.44 116 ILE A CA 1
ATOM 912 C C . ILE A 1 116 ? -11.438 -2.879 -9.933 1.00 91.44 116 ILE A C 1
ATOM 914 O O . ILE A 1 116 ? -12.041 -3.231 -10.945 1.00 91.44 116 ILE A O 1
ATOM 918 N N . GLY A 1 117 ? -11.794 -3.309 -8.719 1.00 88.19 117 GLY A N 1
ATOM 919 C CA . GLY A 1 117 ? -12.941 -4.179 -8.466 1.00 88.19 117 GLY A CA 1
ATOM 920 C C . GLY A 1 117 ? -12.606 -5.672 -8.371 1.00 88.19 117 GLY A C 1
ATOM 921 O O . GLY A 1 117 ? -11.527 -6.142 -8.749 1.00 88.19 117 GLY A O 1
ATOM 922 N N . GLY A 1 118 ? -13.566 -6.431 -7.835 1.00 87.56 118 GLY A N 1
ATOM 923 C CA . GLY A 1 118 ? -13.442 -7.868 -7.593 1.00 87.56 118 GLY A CA 1
ATOM 924 C C . GLY A 1 118 ? -12.255 -8.201 -6.690 1.00 87.56 118 GLY A C 1
ATOM 925 O O . GLY A 1 118 ? -12.254 -7.905 -5.501 1.00 87.56 118 GLY A O 1
ATOM 926 N N . THR A 1 119 ? -11.237 -8.838 -7.262 1.00 88.06 119 THR A N 1
ATOM 927 C CA . THR A 1 119 ? -10.003 -9.211 -6.557 1.00 88.06 119 THR A CA 1
ATOM 928 C C . THR A 1 119 ? -8.773 -8.538 -7.154 1.00 88.06 119 THR A C 1
ATOM 930 O O . THR A 1 119 ? -7.680 -9.075 -7.035 1.00 88.06 119 THR A O 1
ATOM 933 N N . LYS A 1 120 ? -8.909 -7.413 -7.864 1.00 92.00 120 LYS A N 1
ATOM 934 C CA . LYS A 1 120 ? -7.806 -6.884 -8.676 1.00 92.00 120 LYS A CA 1
ATOM 935 C C . LYS A 1 120 ? -7.397 -5.480 -8.261 1.00 92.00 120 LYS A C 1
ATOM 937 O O . LYS A 1 120 ? -8.215 -4.564 -8.233 1.00 92.00 120 LYS A O 1
ATOM 942 N N . THR A 1 121 ? -6.099 -5.313 -8.032 1.00 93.19 121 THR A N 1
ATOM 943 C CA . THR A 1 121 ? -5.458 -4.009 -7.837 1.00 93.19 121 THR A CA 1
ATOM 944 C C . THR A 1 121 ? -4.437 -3.783 -8.938 1.00 93.19 121 THR A C 1
ATOM 946 O O . THR A 1 121 ? -3.484 -4.539 -9.070 1.00 93.19 121 THR A O 1
ATOM 949 N N . LEU A 1 122 ? -4.644 -2.755 -9.750 1.00 94.25 122 LEU A N 1
ATOM 950 C CA . LEU A 1 122 ? -3.805 -2.394 -10.882 1.00 94.25 122 LEU A CA 1
ATOM 951 C C . LEU A 1 122 ? -2.571 -1.611 -10.426 1.00 94.25 122 LEU A C 1
ATOM 953 O O . LEU A 1 122 ? -2.696 -0.659 -9.662 1.00 94.25 122 LEU A O 1
ATOM 957 N N . LEU A 1 123 ? -1.408 -1.966 -10.958 1.00 93.69 123 LEU A N 1
ATOM 958 C CA . LEU A 1 123 ? -0.190 -1.172 -10.947 1.00 93.69 123 LEU A CA 1
ATOM 959 C C . LEU A 1 123 ? 0.079 -0.661 -12.360 1.00 93.69 123 LEU A C 1
ATOM 961 O O . LEU A 1 123 ? 0.039 -1.439 -13.318 1.00 93.69 123 LEU A O 1
ATOM 965 N N . PHE A 1 124 ? 0.402 0.626 -12.487 1.00 92.38 124 PHE A N 1
ATOM 966 C CA . PHE A 1 124 ? 0.763 1.212 -13.776 1.00 92.38 124 PHE A CA 1
ATOM 967 C C . PHE A 1 124 ? 1.992 2.122 -13.706 1.00 92.38 124 PHE A C 1
ATOM 969 O O . PHE A 1 124 ? 2.091 3.033 -12.875 1.00 92.38 124 PHE A O 1
ATOM 976 N N . GLY A 1 125 ? 2.910 1.886 -14.647 1.00 90.56 125 GLY A N 1
ATOM 977 C CA . GLY A 1 125 ? 4.036 2.758 -14.950 1.00 90.56 125 GLY A CA 1
ATOM 978 C C . GLY A 1 125 ? 5.030 2.928 -13.802 1.00 90.56 125 GLY A C 1
ATOM 979 O O . GLY A 1 125 ? 5.436 1.961 -13.150 1.00 90.56 125 GLY A O 1
ATOM 980 N N . GLY A 1 126 ? 5.456 4.175 -13.590 1.00 90.56 126 GLY A N 1
ATOM 981 C CA . GLY A 1 126 ? 6.476 4.543 -12.611 1.00 90.56 126 GLY A CA 1
ATOM 982 C C . GLY A 1 126 ? 7.869 4.669 -13.218 1.00 90.56 126 GLY A C 1
ATOM 983 O O . GLY A 1 126 ? 8.043 4.773 -14.430 1.00 90.56 126 GLY A O 1
ATOM 984 N N . ARG A 1 127 ? 8.879 4.710 -12.352 1.00 90.69 127 ARG A N 1
ATOM 985 C CA . ARG A 1 127 ? 10.284 4.870 -12.730 1.00 90.69 127 ARG A CA 1
ATOM 986 C C . ARG A 1 127 ? 11.127 3.750 -12.152 1.00 90.69 127 ARG A C 1
ATOM 988 O O . ARG A 1 127 ? 11.141 3.607 -10.928 1.00 90.69 127 ARG A O 1
ATOM 995 N N . GLY A 1 128 ? 11.810 3.005 -13.016 1.00 91.44 128 GLY A N 1
ATOM 996 C CA . GLY A 1 128 ? 12.638 1.860 -12.639 1.00 91.44 128 GLY A CA 1
ATOM 997 C C . GLY A 1 128 ? 14.046 2.233 -12.171 1.00 91.44 128 GLY A C 1
ATOM 998 O O . GLY A 1 128 ? 14.380 3.412 -12.000 1.00 91.44 128 GLY A O 1
ATOM 999 N N 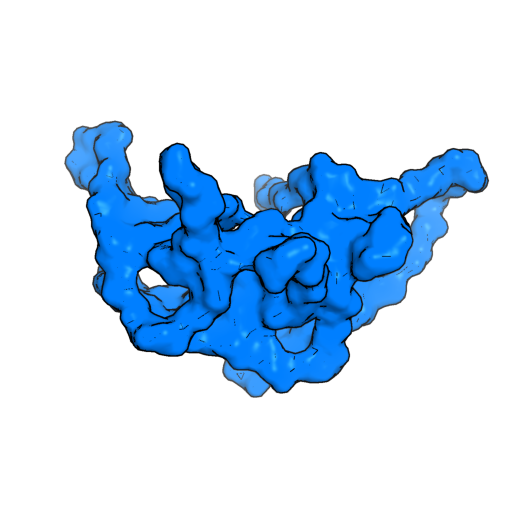. MET A 1 129 ? 14.870 1.215 -11.911 1.00 89.19 129 MET A N 1
ATOM 1000 C CA . MET A 1 129 ? 16.218 1.367 -11.341 1.00 89.19 129 MET A CA 1
ATOM 1001 C C . MET A 1 129 ? 17.175 2.163 -12.232 1.00 89.19 129 MET A C 1
ATOM 1003 O O . MET A 1 129 ? 17.946 2.966 -11.707 1.00 89.19 129 MET A O 1
ATOM 1007 N N . GLY A 1 130 ? 17.085 2.006 -13.553 1.00 89.44 130 GLY A N 1
ATOM 1008 C CA . GLY A 1 130 ? 17.856 2.767 -14.539 1.00 89.44 130 GLY A CA 1
ATOM 1009 C C . GLY A 1 130 ? 17.268 4.147 -14.852 1.00 89.44 130 GLY A C 1
ATOM 1010 O O . GLY A 1 130 ? 17.702 4.792 -15.801 1.00 89.44 130 GLY A O 1
ATOM 1011 N N . TYR A 1 131 ? 16.294 4.618 -14.061 1.00 87.62 131 TYR A N 1
ATOM 1012 C CA . TYR A 1 131 ? 15.545 5.861 -14.276 1.00 87.62 131 TYR A CA 1
ATOM 1013 C C . TYR A 1 131 ? 14.681 5.892 -15.545 1.00 87.62 131 TYR A C 1
ATOM 1015 O O . TYR A 1 131 ? 14.134 6.953 -15.875 1.00 87.62 131 TYR A O 1
ATOM 1023 N N . GLU A 1 132 ? 14.493 4.751 -16.199 1.00 91.81 132 GLU A N 1
ATOM 1024 C CA . GLU A 1 132 ? 13.552 4.559 -17.290 1.00 91.81 132 GLU A CA 1
ATOM 1025 C C . GLU A 1 132 ? 12.111 4.781 -16.816 1.00 91.81 132 GLU A C 1
ATOM 1027 O O . GLU A 1 132 ? 11.741 4.426 -15.692 1.00 91.81 132 GLU A O 1
ATOM 1032 N N . VAL A 1 133 ? 11.294 5.400 -17.671 1.00 90.69 133 VAL A N 1
ATOM 1033 C CA . VAL A 1 133 ? 9.864 5.574 -17.408 1.00 90.69 133 VAL A CA 1
ATOM 1034 C C . VAL A 1 133 ? 9.136 4.341 -17.923 1.00 90.69 133 VAL A C 1
ATOM 1036 O O . VAL A 1 133 ? 9.185 4.022 -19.111 1.00 90.69 133 VAL A O 1
ATOM 1039 N N . LEU A 1 134 ? 8.466 3.653 -17.010 1.00 91.06 134 LEU A N 1
ATOM 1040 C CA . LEU A 1 134 ? 7.761 2.412 -17.272 1.00 91.06 134 LEU A CA 1
ATOM 1041 C C . LEU A 1 134 ? 6.340 2.705 -17.772 1.00 91.06 134 LEU A C 1
ATOM 1043 O O . LEU A 1 134 ? 5.759 3.760 -17.505 1.00 91.06 134 LEU A O 1
ATOM 1047 N N . HIS A 1 135 ? 5.789 1.763 -18.527 1.00 89.94 135 HIS A N 1
ATOM 1048 C CA . HIS A 1 135 ? 4.440 1.825 -19.103 1.00 89.94 135 HIS A CA 1
ATOM 1049 C C . HIS A 1 135 ? 3.738 0.463 -19.067 1.00 89.94 135 HIS A C 1
ATOM 1051 O O . HIS A 1 135 ? 2.687 0.286 -19.679 1.00 89.94 135 HIS A O 1
ATOM 1057 N N . ASP A 1 136 ? 4.344 -0.507 -18.391 1.00 92.00 136 ASP A N 1
ATOM 1058 C CA . ASP A 1 136 ? 3.752 -1.807 -18.159 1.00 92.00 136 ASP A CA 1
ATOM 1059 C C . ASP A 1 136 ? 2.571 -1.688 -17.194 1.00 92.00 136 ASP A C 1
ATOM 1061 O O . ASP A 1 136 ? 2.481 -0.792 -16.346 1.00 92.00 136 ASP A O 1
ATOM 1065 N N . VAL A 1 137 ? 1.641 -2.616 -17.377 1.00 92.38 137 VAL A N 1
ATOM 1066 C CA . VAL A 1 137 ? 0.442 -2.756 -16.569 1.00 92.38 137 VAL A CA 1
ATOM 1067 C C . VAL A 1 137 ? 0.501 -4.131 -15.931 1.00 92.38 137 VAL A C 1
ATOM 1069 O O . VAL A 1 137 ? 0.693 -5.137 -16.616 1.00 92.38 137 VAL A O 1
ATOM 1072 N N . LEU A 1 138 ? 0.322 -4.180 -14.620 1.00 94.25 138 LEU A N 1
ATOM 1073 C CA . LEU A 1 138 ? 0.171 -5.424 -13.880 1.00 94.25 138 LEU A CA 1
ATOM 1074 C C . LEU A 1 138 ? -1.066 -5.304 -13.002 1.00 94.25 138 LEU A C 1
ATOM 1076 O O . LEU A 1 138 ? -1.371 -4.216 -12.530 1.00 94.25 138 LEU A O 1
ATOM 1080 N N . TYR A 1 139 ? -1.767 -6.401 -12.741 1.00 93.44 139 TYR A N 1
ATOM 1081 C CA . TYR A 1 139 ? -2.695 -6.439 -11.613 1.00 93.44 139 TYR A CA 1
ATOM 1082 C C . TYR A 1 139 ? -2.195 -7.414 -10.560 1.00 93.44 139 TYR A C 1
ATOM 1084 O O . TYR A 1 139 ? -1.648 -8.469 -10.876 1.00 93.44 139 TYR A O 1
ATOM 1092 N N . PHE A 1 140 ? -2.402 -7.060 -9.303 1.00 92.75 140 PHE A N 1
ATOM 1093 C CA . PHE A 1 140 ? -2.288 -7.962 -8.181 1.00 92.75 140 PHE A CA 1
ATOM 1094 C C . PHE A 1 140 ? -3.637 -8.645 -7.972 1.00 92.75 140 PHE A C 1
ATOM 1096 O O . PHE A 1 140 ? -4.650 -7.966 -7.782 1.00 92.75 140 PHE A O 1
ATOM 1103 N N . ASP A 1 141 ? -3.661 -9.974 -8.074 1.00 90.50 141 ASP A N 1
ATOM 1104 C CA . ASP A 1 141 ? -4.839 -10.782 -7.778 1.00 90.50 141 ASP A CA 1
ATOM 1105 C C . ASP A 1 141 ? -4.895 -11.100 -6.285 1.00 90.50 141 ASP A C 1
ATOM 1107 O O . ASP A 1 141 ? -3.945 -11.628 -5.713 1.00 90.50 141 ASP A O 1
ATOM 1111 N N . LEU A 1 142 ? -6.026 -10.777 -5.677 1.00 82.56 142 LEU A N 1
ATOM 1112 C CA . LEU A 1 142 ? -6.317 -10.832 -4.250 1.00 82.56 142 LEU A CA 1
ATOM 1113 C C . LEU A 1 142 ? -7.256 -11.986 -3.887 1.00 82.56 142 LEU A C 1
ATOM 1115 O O . LEU A 1 142 ? -7.797 -12.024 -2.776 1.00 82.56 142 LEU A O 1
ATOM 1119 N N . SER A 1 143 ? -7.490 -12.911 -4.823 1.00 78.75 143 SER A N 1
ATOM 1120 C CA . SER A 1 143 ? -8.280 -14.111 -4.555 1.00 78.75 143 SER A CA 1
ATOM 1121 C C . SER A 1 143 ? -7.706 -14.867 -3.348 1.00 78.75 143 SER A C 1
ATOM 1123 O O . SER A 1 143 ? -6.492 -15.019 -3.216 1.00 78.75 143 SER A O 1
ATOM 1125 N N . GLN A 1 144 ? -8.580 -15.324 -2.444 1.00 63.16 144 GLN A N 1
ATOM 1126 C CA . GLN A 1 144 ? -8.205 -15.791 -1.099 1.00 63.16 144 GLN A CA 1
ATOM 1127 C C . GLN A 1 144 ? -7.242 -16.997 -1.060 1.00 63.16 144 GLN A C 1
ATOM 1129 O O . GLN A 1 144 ? -6.736 -17.316 0.010 1.00 63.16 144 GLN A O 1
ATOM 1134 N N . ALA A 1 145 ? -6.959 -17.654 -2.190 1.00 65.25 145 ALA A N 1
ATOM 1135 C CA . ALA A 1 145 ? -6.071 -18.815 -2.240 1.00 65.25 145 ALA A CA 1
ATOM 1136 C C . ALA A 1 145 ? -4.645 -18.500 -2.727 1.00 65.25 145 ALA A C 1
ATOM 1138 O O . ALA A 1 145 ? -3.709 -19.157 -2.287 1.00 65.25 145 ALA A O 1
ATOM 1139 N N . HIS A 1 146 ? -4.457 -17.534 -3.634 1.00 71.50 146 HIS A N 1
ATOM 1140 C CA . HIS A 1 146 ? -3.147 -17.266 -4.237 1.00 71.50 146 HIS A CA 1
ATOM 1141 C C . HIS A 1 146 ? -3.025 -15.791 -4.609 1.00 71.50 146 HIS A C 1
ATOM 1143 O O . HIS A 1 146 ? -3.488 -15.362 -5.670 1.00 71.50 146 HIS A O 1
ATOM 1149 N N . LEU A 1 147 ? -2.365 -15.029 -3.739 1.00 86.00 147 LEU A N 1
ATOM 1150 C CA . LEU A 1 147 ? -1.897 -13.696 -4.086 1.00 86.00 147 LEU A CA 1
ATOM 1151 C C . LEU A 1 147 ? -0.882 -13.817 -5.227 1.00 86.00 147 LEU A C 1
ATOM 1153 O O . LEU A 1 147 ? -0.052 -14.724 -5.197 1.00 86.00 147 LEU A O 1
ATOM 1157 N N . ARG A 1 148 ? -0.949 -12.955 -6.246 1.00 90.81 148 ARG A N 1
ATOM 1158 C CA . ARG A 1 148 ? 0.088 -12.887 -7.294 1.00 90.81 148 ARG A CA 1
ATOM 1159 C C . ARG A 1 148 ? -0.030 -11.648 -8.160 1.00 90.81 148 ARG A C 1
ATOM 1161 O O . ARG A 1 148 ? -1.128 -11.162 -8.411 1.00 90.81 148 ARG A O 1
ATOM 1168 N N . TRP A 1 149 ? 1.094 -11.222 -8.722 1.00 93.44 149 TRP A N 1
ATOM 1169 C CA . TRP A 1 149 ? 1.099 -10.267 -9.821 1.00 93.44 149 TRP A CA 1
ATOM 1170 C C . TRP A 1 149 ? 0.892 -10.963 -11.162 1.00 93.44 149 TRP A C 1
ATOM 1172 O O . TRP A 1 149 ? 1.461 -12.021 -11.429 1.00 93.44 149 TRP A O 1
ATOM 1182 N N . VAL A 1 150 ? 0.097 -10.345 -12.028 1.00 93.12 150 VAL A N 1
ATOM 1183 C CA . VAL A 1 150 ? -0.160 -10.814 -13.387 1.00 93.12 150 VAL A CA 1
ATOM 1184 C C . VAL A 1 150 ? 0.107 -9.669 -14.364 1.00 93.12 150 VAL A C 1
ATOM 1186 O O . VAL A 1 150 ? -0.575 -8.642 -14.289 1.00 93.12 150 VAL A O 1
ATOM 1189 N N . PRO A 1 151 ? 1.082 -9.816 -15.280 1.00 93.12 151 PRO A N 1
ATOM 1190 C CA . PRO A 1 151 ? 1.296 -8.859 -16.357 1.00 93.12 151 PRO A CA 1
ATOM 1191 C C . PRO A 1 151 ? 0.083 -8.788 -17.283 1.00 93.12 151 PRO A C 1
ATOM 1193 O O . PRO A 1 151 ? -0.495 -9.813 -17.649 1.00 93.12 151 PRO A O 1
ATOM 1196 N N . VAL A 1 152 ? -0.283 -7.578 -17.691 1.00 91.69 152 VAL A N 1
ATOM 1197 C CA . VAL A 1 152 ? -1.378 -7.334 -18.628 1.00 91.69 152 VAL A CA 1
ATOM 1198 C C . VAL A 1 152 ? -0.796 -6.896 -19.959 1.00 91.69 152 VAL A C 1
ATOM 1200 O O . VAL A 1 152 ? -0.129 -5.868 -20.057 1.00 91.69 152 VAL A O 1
ATOM 1203 N N . LEU A 1 153 ? -1.089 -7.669 -21.001 1.00 88.12 153 LEU A N 1
ATOM 1204 C CA . LEU A 1 153 ? -0.852 -7.243 -22.372 1.00 88.12 153 LEU A CA 1
ATOM 1205 C C . LEU A 1 153 ? -2.024 -6.373 -22.820 1.00 88.12 153 LEU A C 1
ATOM 1207 O O . LEU A 1 153 ? -3.184 -6.751 -22.660 1.00 88.12 153 LEU A O 1
ATOM 1211 N N . PHE A 1 154 ? -1.722 -5.219 -23.399 1.00 81.25 154 PHE A N 1
ATOM 1212 C CA . PHE A 1 1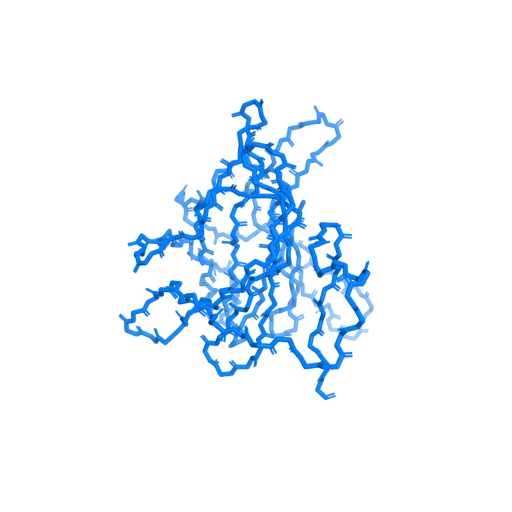54 ? -2.722 -4.321 -23.960 1.00 81.25 154 PHE A CA 1
ATOM 1213 C C . PHE A 1 154 ? -2.266 -3.819 -25.327 1.00 81.25 154 PHE A C 1
ATOM 1215 O O . PHE A 1 154 ? -1.072 -3.721 -25.612 1.00 81.25 154 PHE A O 1
ATOM 1222 N N . LYS A 1 155 ? -3.239 -3.499 -26.180 1.00 80.06 155 LYS A N 1
ATOM 1223 C CA . LYS A 1 155 ? -3.008 -2.857 -27.472 1.00 80.06 155 LYS A CA 1
ATOM 1224 C C . LYS A 1 155 ? -3.510 -1.426 -27.397 1.00 80.06 155 LYS A C 1
ATOM 1226 O O . LYS A 1 155 ? -4.637 -1.181 -26.973 1.00 80.06 155 LYS A O 1
ATOM 1231 N N . LEU A 1 156 ? -2.671 -0.495 -27.825 1.00 79.31 156 LEU A N 1
ATOM 1232 C CA . LEU A 1 156 ? -3.067 0.894 -27.992 1.00 79.31 156 LEU A CA 1
ATOM 1233 C C . LEU A 1 156 ? -3.869 1.017 -29.288 1.00 79.31 156 LEU A C 1
ATOM 1235 O O . LEU A 1 156 ? -3.428 0.572 -30.348 1.00 79.31 156 LEU A O 1
ATOM 1239 N N . CYS A 1 157 ? -5.056 1.601 -29.188 1.00 81.50 157 CYS A N 1
ATOM 1240 C CA . CYS A 1 157 ? -5.920 1.888 -30.325 1.00 81.50 157 CYS A CA 1
ATOM 1241 C C . CYS A 1 157 ? -6.060 3.406 -30.445 1.00 81.50 157 CYS A C 1
ATOM 1243 O O . CYS A 1 157 ? -6.252 4.080 -29.436 1.00 81.50 157 CYS A O 1
ATOM 1245 N N . ASN A 1 158 ? -5.991 3.933 -31.671 1.00 80.31 158 ASN A N 1
ATOM 1246 C CA . ASN A 1 158 ? -6.200 5.354 -31.979 1.00 80.31 158 ASN A CA 1
ATOM 1247 C C . ASN A 1 158 ? -5.209 6.321 -31.298 1.00 80.31 158 ASN A C 1
ATOM 1249 O O . ASN A 1 158 ? -5.593 7.424 -30.911 1.00 80.31 158 ASN A O 1
ATOM 1253 N N . ILE A 1 159 ? -3.940 5.927 -31.152 1.00 75.25 159 ILE A N 1
ATOM 1254 C CA . ILE A 1 159 ? -2.884 6.810 -30.636 1.00 75.25 159 ILE A CA 1
ATOM 1255 C C . ILE A 1 159 ? -2.046 7.341 -31.808 1.00 75.25 159 ILE A C 1
ATOM 1257 O O . ILE A 1 159 ? -1.486 6.527 -32.537 1.00 75.25 159 ILE A O 1
ATOM 1261 N N . PRO A 1 160 ? -1.953 8.673 -32.006 1.00 74.25 160 PRO A N 1
ATOM 1262 C CA . PRO A 1 160 ? -1.009 9.271 -32.947 1.00 74.25 160 PRO A CA 1
ATOM 1263 C C . PRO A 1 160 ? 0.432 8.856 -32.628 1.00 74.25 160 PRO A C 1
ATOM 1265 O O . PRO A 1 160 ? 0.822 8.886 -31.461 1.00 74.25 160 PRO A O 1
ATOM 1268 N N . ASP A 1 161 ? 1.241 8.572 -33.652 1.00 70.50 161 ASP A N 1
ATOM 1269 C CA . ASP A 1 161 ? 2.614 8.038 -33.522 1.00 70.50 161 ASP A CA 1
ATOM 1270 C C . ASP A 1 161 ? 3.573 8.895 -32.665 1.00 70.50 161 ASP A C 1
ATOM 1272 O O . ASP A 1 161 ? 4.636 8.439 -32.255 1.00 70.50 161 ASP A O 1
ATOM 1276 N N . VAL A 1 162 ? 3.201 10.143 -32.369 1.00 69.75 162 VAL A N 1
ATOM 1277 C CA . VAL A 1 162 ? 4.011 11.115 -31.617 1.00 69.75 162 VAL A CA 1
ATOM 1278 C C . VAL A 1 162 ? 3.771 11.043 -30.095 1.00 69.75 162 VAL A C 1
ATOM 1280 O O . VAL A 1 162 ? 4.495 11.672 -29.325 1.00 69.75 162 VAL A O 1
ATOM 1283 N N . LEU A 1 163 ? 2.763 10.298 -29.619 1.00 70.88 163 LEU A N 1
ATOM 1284 C CA . LEU A 1 163 ? 2.400 10.264 -28.197 1.00 70.88 163 LEU A CA 1
ATOM 1285 C C . LEU A 1 163 ? 2.988 9.053 -27.463 1.00 70.88 163 LEU A C 1
ATOM 1287 O O . LEU A 1 163 ? 2.661 7.905 -27.754 1.00 70.88 163 LEU A O 1
ATOM 1291 N N . SER A 1 164 ? 3.784 9.320 -26.423 1.00 69.00 164 SER A N 1
ATOM 1292 C CA . SER A 1 164 ? 4.218 8.293 -25.471 1.00 69.00 164 SER A CA 1
ATOM 1293 C C . SER A 1 164 ? 3.196 8.101 -24.350 1.00 69.00 164 SER A C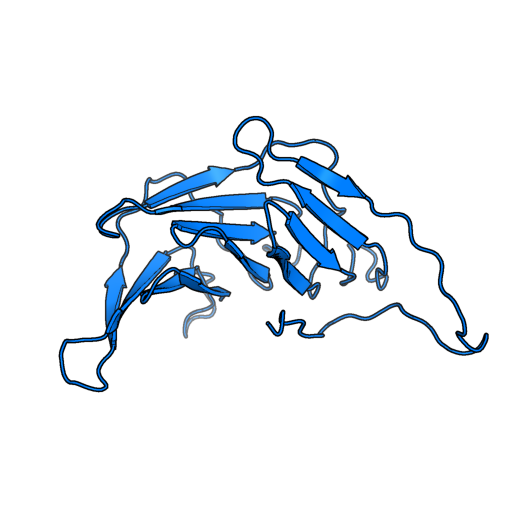 1
ATOM 1295 O O . SER A 1 164 ? 2.696 9.066 -23.768 1.00 69.00 164 SER A O 1
ATOM 1297 N N . ILE A 1 165 ? 2.930 6.844 -23.987 1.00 74.31 165 ILE A N 1
ATOM 1298 C CA . ILE A 1 165 ? 2.115 6.504 -22.813 1.00 74.31 165 ILE A CA 1
ATOM 1299 C C . ILE A 1 165 ? 2.924 6.389 -21.514 1.00 74.31 165 ILE A C 1
ATOM 1301 O O . ILE A 1 165 ? 2.325 6.250 -20.444 1.00 74.31 165 ILE A O 1
ATOM 1305 N N . THR A 1 166 ? 4.258 6.428 -21.603 1.00 72.62 166 THR A N 1
ATOM 1306 C CA . THR A 1 166 ? 5.157 6.327 -20.447 1.00 72.62 166 THR A CA 1
ATOM 1307 C C . THR A 1 166 ? 4.951 7.541 -19.545 1.00 72.62 166 THR A C 1
ATOM 1309 O O . THR A 1 166 ? 5.053 8.687 -19.982 1.00 72.62 166 THR A O 1
ATOM 1312 N N . ARG A 1 167 ? 4.615 7.311 -18.273 1.00 75.31 167 ARG A N 1
ATOM 1313 C CA . ARG A 1 167 ? 4.356 8.400 -17.322 1.00 75.31 167 ARG A CA 1
ATOM 1314 C C . ARG A 1 167 ? 4.698 8.011 -15.885 1.00 75.31 167 ARG A C 1
ATOM 1316 O O . ARG A 1 167 ? 4.575 6.857 -15.483 1.00 75.31 167 ARG A O 1
ATOM 1323 N N . VAL A 1 168 ? 5.109 9.005 -15.103 1.00 71.31 168 VAL A N 1
ATOM 1324 C CA . VAL A 1 168 ? 5.484 8.904 -13.682 1.00 71.31 168 VAL A CA 1
ATOM 1325 C C . VAL A 1 168 ? 4.918 10.116 -12.939 1.00 71.31 168 VAL A C 1
ATOM 1327 O O . VAL A 1 168 ? 4.760 11.171 -13.545 1.00 71.31 168 VAL A O 1
ATOM 1330 N N . GLY A 1 169 ? 4.592 9.972 -11.650 1.00 67.62 169 GLY A N 1
ATOM 1331 C CA . GLY A 1 169 ? 4.062 11.082 -10.841 1.00 67.62 169 GLY A CA 1
ATOM 1332 C C . GLY A 1 169 ? 2.605 11.433 -11.159 1.00 67.62 169 GLY A C 1
ATOM 1333 O O . GLY A 1 169 ? 2.217 12.593 -11.102 1.00 67.62 169 GLY A O 1
ATOM 1334 N N . HIS A 1 170 ? 1.819 10.429 -11.540 1.00 70.81 170 HIS A N 1
ATOM 1335 C CA . HIS A 1 170 ? 0.400 10.550 -11.856 1.00 70.81 170 HIS A CA 1
ATOM 1336 C C . HIS A 1 170 ? -0.449 9.969 -10.716 1.00 70.81 170 HIS A C 1
ATOM 1338 O O . HIS A 1 170 ? 0.057 9.200 -9.901 1.00 70.81 170 HIS A O 1
ATOM 1344 N N . SER A 1 171 ? -1.737 10.311 -10.690 1.00 70.44 171 SER A N 1
ATOM 1345 C CA . SER A 1 171 ? -2.722 9.760 -9.753 1.00 70.44 171 SER A CA 1
ATOM 1346 C C . SER A 1 171 ? -3.841 9.089 -10.537 1.00 70.44 171 SER A C 1
ATOM 1348 O O . SER A 1 171 ? -4.267 9.606 -11.569 1.00 70.44 171 SER A O 1
ATOM 1350 N N . VAL A 1 172 ? -4.317 7.944 -10.054 1.00 73.19 172 VAL A N 1
ATOM 1351 C CA . VAL A 1 172 ? -5.450 7.216 -10.636 1.00 73.19 172 VAL A CA 1
ATOM 1352 C C . VAL A 1 172 ? -6.420 6.887 -9.511 1.00 73.19 172 VAL A C 1
ATOM 1354 O O . VAL A 1 172 ? -6.013 6.413 -8.451 1.00 73.19 172 VAL A O 1
ATOM 1357 N N . THR A 1 173 ? -7.701 7.144 -9.750 1.00 73.31 173 THR A N 1
ATOM 1358 C CA . THR A 1 173 ? -8.795 6.764 -8.858 1.00 73.31 173 THR A CA 1
ATOM 1359 C C . THR A 1 173 ? -9.869 6.054 -9.668 1.00 73.31 173 THR A C 1
ATOM 1361 O O . THR A 1 173 ? -10.076 6.379 -10.840 1.00 73.31 173 THR A O 1
ATOM 1364 N N . MET A 1 174 ? -10.537 5.080 -9.061 1.00 71.00 174 MET A N 1
ATOM 1365 C CA . MET A 1 174 ? -11.712 4.459 -9.658 1.00 71.00 174 MET A CA 1
ATOM 1366 C C . MET A 1 174 ? -12.933 5.324 -9.335 1.00 71.00 174 MET A C 1
ATOM 1368 O O . MET A 1 174 ? -13.193 5.625 -8.172 1.00 71.00 174 MET A O 1
ATOM 1372 N N . SER A 1 175 ? -13.667 5.722 -10.370 1.00 56.28 175 SER A N 1
ATOM 1373 C CA . SER A 1 175 ? -14.999 6.318 -10.248 1.00 56.28 175 SER A CA 1
ATOM 1374 C C . SER A 1 175 ? -16.023 5.204 -10.434 1.00 56.28 175 SER A C 1
ATOM 1376 O O . SER A 1 175 ? -15.961 4.511 -11.451 1.00 56.28 175 SER A O 1
ATOM 1378 N N . LEU A 1 176 ? -16.919 5.026 -9.463 1.00 47.62 176 LEU A N 1
ATOM 1379 C CA . LEU A 1 176 ? -18.121 4.197 -9.608 1.00 47.62 176 LEU A CA 1
ATOM 1380 C C . LEU A 1 176 ? -19.276 5.037 -10.154 1.00 47.62 176 LEU A C 1
ATOM 1382 O O . LEU A 1 176 ? -19.291 6.253 -9.853 1.00 47.62 176 LEU A O 1
#

Organism: Tanacetum cinerariifolium (NCBI:txid118510)

Foldseek 3Di:
DEWEQQPQKIKDAWDADPVRWTGGWIKIWHDDPPDPDTDIDTAAEDPDTDDRAPQWEWYDDPSFKIKIAFQADPPRWFHFWIKMWGADPVSRHIYIDIAPAPPTDARFGQWYWEDPDDQWIKTAWGAHPVRDTGGWIWIFGRPPPHTYIDTDDDDDDPDDPPDDNRDGNDYDYDDD

InterPro domains:
  IPR015915 Kelch-type beta-propeller [G3DSA:2.120.10.80] (1-175)
  IPR015915 Kelch-type beta-propeller [SSF117281] (1-173)

Sequence (176 aa):
HSCVVIGECLVLFGGINNTGIYQNDTWIAQPATNTTLLLWRLLDVCPLAPPTYGAHACSSFDNRRMIIHEGIGLPRMRLNDTWVLHLSDNFCFGTWHQSLTYPVPSPRSGYTLTYIGGTKTLLFGGRGMGYEVLHDVLYFDLSQAHLRWVPVLFKLCNIPDVLSITRVGHSVTMSL

pLDDT: mean 87.08, std 8.87, range [47.62, 97.25]

Secondary structure (DSSP, 8-state):
-EEEEETTEEEEEEEE-TTSPEEEEEEEEEEPTTSS-EEEEE-EE-S----S-BS-EEEEETTTEEEEE--EETTTEE---EEEEEEPTTSSEEEEEE---SS-PPSEES-EEEE-STTEEEEE--EETTSPBP--EEEEE--TT--EEEEE-----S--TT------S-------

Radius of gyration: 16.92 Å; chains: 1; bounding box: 42×35×51 Å